Protein AF-A0A4Q2UJK6-F1 (afdb_monomer_lite)

Structure (mmCIF, N/CA/C/O backbone):
data_AF-A0A4Q2UJK6-F1
#
_entry.id   AF-A0A4Q2UJK6-F1
#
loop_
_atom_site.group_PDB
_atom_site.id
_atom_site.type_symbol
_atom_site.label_atom_id
_atom_site.label_alt_id
_atom_site.label_comp_id
_atom_site.label_asym_id
_atom_site.label_entity_id
_atom_site.label_seq_id
_atom_site.pdbx_PDB_ins_code
_atom_site.Cartn_x
_atom_site.Cartn_y
_atom_site.Cartn_z
_atom_site.occupancy
_atom_site.B_iso_or_equiv
_atom_site.auth_seq_id
_atom_site.auth_comp_id
_atom_site.auth_asym_id
_atom_site.auth_atom_id
_atom_site.pdbx_PDB_model_num
ATOM 1 N N . MET A 1 1 ? 8.134 -27.671 -42.138 1.00 39.91 1 MET A N 1
ATOM 2 C CA . MET A 1 1 ? 9.527 -27.178 -42.159 1.00 39.91 1 MET A CA 1
ATOM 3 C C . MET A 1 1 ? 9.557 -25.895 -41.344 1.00 39.91 1 MET A C 1
ATOM 5 O O . MET A 1 1 ? 9.041 -24.894 -41.815 1.00 39.91 1 MET A O 1
ATOM 9 N N . ASN A 1 2 ? 10.041 -25.948 -40.100 1.00 43.16 2 ASN A N 1
ATOM 10 C CA . ASN A 1 2 ? 10.146 -24.764 -39.244 1.00 43.16 2 ASN A CA 1
ATOM 11 C C . ASN A 1 2 ? 11.511 -24.122 -39.482 1.00 43.16 2 ASN A C 1
ATOM 13 O O . ASN A 1 2 ? 12.524 -24.601 -38.974 1.00 43.16 2 ASN A O 1
ATOM 17 N N . SER A 1 3 ? 11.536 -23.070 -40.293 1.00 48.84 3 SER A N 1
ATOM 18 C CA . SER A 1 3 ? 12.722 -22.243 -40.486 1.00 48.84 3 SER A CA 1
ATOM 19 C C . SER A 1 3 ? 12.940 -21.405 -39.228 1.00 48.84 3 SER A C 1
ATOM 21 O O . SER A 1 3 ? 12.362 -20.332 -39.088 1.00 48.84 3 SER A O 1
ATOM 23 N N . ASN A 1 4 ? 13.766 -21.892 -38.300 1.00 52.59 4 ASN A N 1
ATOM 24 C CA . ASN A 1 4 ? 14.366 -21.041 -37.274 1.00 52.59 4 ASN A CA 1
ATOM 25 C C . ASN A 1 4 ? 15.379 -20.121 -37.966 1.00 52.59 4 ASN A C 1
ATOM 27 O O . ASN A 1 4 ? 16.563 -20.438 -38.070 1.00 52.59 4 ASN A O 1
ATOM 31 N N . SER A 1 5 ? 14.900 -18.999 -38.501 1.00 61.19 5 SER A N 1
ATOM 32 C CA . SER A 1 5 ? 15.751 -17.934 -39.019 1.00 61.19 5 SER A CA 1
ATOM 33 C C . SER A 1 5 ? 16.484 -17.278 -37.849 1.00 61.19 5 SER A C 1
ATOM 35 O O . SER A 1 5 ? 15.884 -16.536 -37.071 1.00 61.19 5 SER A O 1
ATOM 37 N N . LEU A 1 6 ? 17.777 -17.573 -37.713 1.00 63.53 6 LEU A N 1
ATOM 38 C CA . LEU A 1 6 ? 18.690 -16.835 -36.842 1.00 63.53 6 LEU A CA 1
ATOM 39 C C . LEU A 1 6 ? 18.753 -15.384 -37.335 1.00 63.53 6 LEU A C 1
ATOM 41 O O . LEU A 1 6 ? 19.269 -15.112 -38.417 1.00 63.53 6 LEU A O 1
ATOM 45 N N . ILE A 1 7 ? 18.193 -14.458 -36.556 1.00 73.25 7 ILE A N 1
ATOM 46 C CA . ILE A 1 7 ? 18.277 -13.024 -36.838 1.00 73.25 7 ILE A CA 1
ATOM 47 C C . ILE A 1 7 ? 19.671 -12.564 -36.408 1.00 73.25 7 ILE A C 1
ATOM 49 O O . ILE A 1 7 ? 19.967 -12.495 -35.216 1.00 73.25 7 ILE A O 1
ATOM 53 N N . VAL A 1 8 ? 20.537 -12.276 -37.380 1.00 78.56 8 VAL A N 1
ATOM 54 C CA . VAL A 1 8 ? 21.835 -11.642 -37.128 1.00 78.56 8 VAL A CA 1
ATOM 55 C C . VAL A 1 8 ? 21.602 -10.139 -37.032 1.00 78.56 8 VAL A C 1
ATOM 57 O O . VAL A 1 8 ? 21.258 -9.496 -38.022 1.00 78.56 8 VAL A O 1
ATOM 60 N N . LEU A 1 9 ? 21.744 -9.593 -35.826 1.00 76.94 9 LEU A N 1
ATOM 61 C CA . LEU A 1 9 ? 21.617 -8.159 -35.574 1.00 76.94 9 LEU A CA 1
ATOM 62 C C . LEU A 1 9 ? 22.906 -7.444 -35.983 1.00 76.94 9 LEU A C 1
ATOM 64 O O . LEU A 1 9 ? 24.003 -7.948 -35.733 1.00 76.94 9 LEU A O 1
ATOM 68 N N . SER A 1 10 ? 22.788 -6.246 -36.560 1.00 86.06 10 SER A N 1
ATOM 69 C CA . SER A 1 10 ? 23.947 -5.355 -36.641 1.00 86.06 10 SER A CA 1
ATOM 70 C C . SER A 1 10 ? 24.378 -4.930 -35.228 1.00 86.06 10 SER A C 1
ATOM 72 O O . SER A 1 10 ? 23.540 -4.912 -34.319 1.00 86.06 10 SER A O 1
ATOM 74 N N . PRO A 1 11 ? 25.647 -4.539 -35.013 1.00 84.06 11 PRO A N 1
ATOM 75 C CA . PRO A 1 11 ? 26.103 -4.052 -33.711 1.00 84.06 11 PRO A CA 1
ATOM 76 C C . PRO A 1 11 ? 25.204 -2.947 -33.131 1.00 84.06 11 PRO A C 1
ATOM 78 O O . PRO A 1 11 ? 24.822 -3.018 -31.969 1.00 84.06 11 PRO A O 1
ATOM 81 N N . GLN A 1 12 ? 24.752 -1.998 -33.962 1.00 87.44 12 GLN A N 1
ATOM 82 C CA . GLN A 1 12 ? 23.855 -0.920 -33.522 1.00 87.44 12 GLN A CA 1
ATOM 83 C C . GLN A 1 12 ? 22.456 -1.426 -33.140 1.00 87.44 12 GLN A C 1
ATOM 85 O O . GLN A 1 12 ? 21.843 -0.917 -32.204 1.00 87.44 12 GLN A O 1
ATOM 90 N N . GLN A 1 13 ? 21.930 -2.429 -33.851 1.00 84.75 13 GLN A N 1
ATOM 91 C CA . GLN A 1 13 ? 20.638 -3.038 -33.520 1.00 84.75 13 GLN A CA 1
ATOM 92 C C . GLN A 1 13 ? 20.717 -3.838 -32.218 1.00 84.75 13 GLN A C 1
ATOM 94 O O . GLN A 1 13 ? 19.79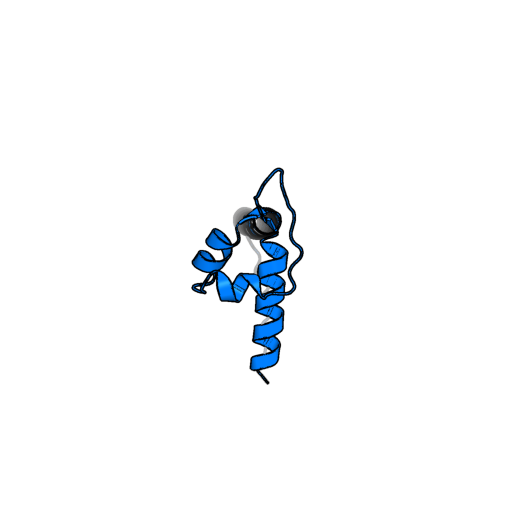9 -3.769 -31.403 1.00 84.75 13 GLN A O 1
ATOM 99 N N . ALA A 1 14 ? 21.820 -4.560 -32.004 1.00 81.88 14 ALA A N 1
ATOM 100 C CA . ALA A 1 14 ? 22.072 -5.270 -30.759 1.00 81.88 14 ALA A CA 1
ATOM 101 C C . ALA A 1 14 ? 22.166 -4.295 -29.575 1.00 81.88 14 ALA A C 1
ATOM 103 O O . ALA A 1 14 ? 21.499 -4.504 -28.565 1.00 81.88 14 ALA A O 1
ATOM 104 N N . GLU A 1 15 ? 22.908 -3.194 -29.717 1.00 85.31 15 GLU A N 1
ATOM 105 C CA . GLU A 1 15 ? 23.007 -2.147 -28.692 1.00 85.31 15 GLU A CA 1
ATOM 106 C C . GLU A 1 15 ? 21.651 -1.498 -28.385 1.00 85.31 15 GLU A C 1
ATOM 108 O O . GLU A 1 15 ? 21.288 -1.366 -27.217 1.00 85.31 15 GLU A O 1
ATOM 113 N N . ALA A 1 16 ? 20.857 -1.161 -29.405 1.00 85.56 16 ALA A N 1
ATOM 114 C CA . ALA A 1 16 ? 19.530 -0.578 -29.213 1.00 85.56 16 ALA A CA 1
ATOM 115 C C . ALA A 1 16 ? 18.557 -1.544 -28.512 1.00 85.56 16 ALA A C 1
ATOM 117 O O . ALA A 1 16 ? 17.814 -1.142 -27.614 1.00 85.56 16 ALA A O 1
ATOM 118 N N . MET A 1 17 ? 18.574 -2.830 -28.880 1.00 82.44 17 MET A N 1
ATOM 119 C CA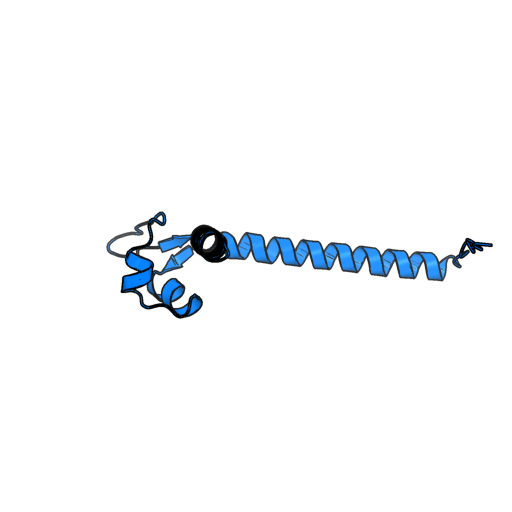 . MET A 1 17 ? 17.753 -3.857 -28.229 1.00 82.44 17 MET A CA 1
ATOM 120 C C . MET A 1 17 ? 18.173 -4.101 -26.777 1.00 82.44 17 MET A C 1
ATOM 122 O O . MET A 1 17 ? 17.313 -4.289 -25.912 1.00 82.44 17 MET A O 1
ATOM 126 N N . LEU A 1 18 ? 19.479 -4.085 -26.498 1.00 84.44 18 LEU A N 1
ATOM 127 C CA . LEU A 1 18 ? 20.006 -4.193 -25.140 1.00 84.44 18 LEU A CA 1
ATOM 128 C C . LEU A 1 18 ? 19.622 -2.967 -24.307 1.00 84.44 18 LEU A C 1
ATOM 130 O O . LEU A 1 18 ? 19.112 -3.140 -23.204 1.00 84.44 18 LEU A O 1
ATOM 134 N N . GLY A 1 19 ? 19.763 -1.755 -24.852 1.00 84.81 19 GLY A N 1
ATOM 135 C CA . GLY A 1 19 ? 19.342 -0.512 -24.199 1.00 84.81 19 GLY A CA 1
ATOM 136 C C . GLY A 1 19 ? 17.858 -0.522 -23.827 1.00 84.81 19 GLY A C 1
ATOM 137 O O . GLY A 1 19 ? 17.511 -0.352 -22.662 1.00 84.81 19 GLY A O 1
ATOM 138 N N . ALA A 1 20 ? 16.983 -0.859 -24.780 1.00 85.44 20 ALA A N 1
ATOM 139 C CA . ALA A 1 20 ? 15.543 -0.954 -24.532 1.00 85.44 20 ALA A CA 1
ATOM 140 C C . ALA A 1 20 ? 15.183 -2.030 -23.488 1.00 85.44 20 ALA A C 1
ATOM 142 O O . ALA A 1 20 ? 14.254 -1.859 -22.695 1.00 85.44 20 ALA A O 1
ATOM 143 N N . SER A 1 21 ? 15.922 -3.144 -23.470 1.00 87.19 21 SER A N 1
ATOM 144 C CA . SER A 1 21 ? 15.737 -4.205 -22.474 1.00 87.19 21 SER A CA 1
ATOM 145 C C . SER A 1 21 ? 16.159 -3.748 -21.076 1.00 87.19 21 SER A C 1
ATOM 147 O O . SER A 1 21 ? 15.458 -4.029 -20.105 1.00 87.19 21 SER A O 1
ATOM 149 N N . VAL A 1 22 ? 17.269 -3.012 -20.967 1.00 88.94 22 VAL A N 1
ATOM 150 C CA . VAL A 1 22 ? 17.752 -2.433 -19.706 1.00 88.94 22 VAL A CA 1
ATOM 151 C C . VAL A 1 22 ? 16.767 -1.393 -19.173 1.00 88.94 22 VAL A C 1
ATOM 153 O O . VAL A 1 22 ? 16.371 -1.491 -18.013 1.00 88.94 22 VAL A O 1
ATOM 156 N N . ASP A 1 23 ? 16.297 -0.468 -20.011 1.00 89.31 23 ASP A N 1
ATOM 157 C CA . ASP A 1 23 ? 15.320 0.554 -19.613 1.00 89.31 23 ASP A CA 1
ATOM 158 C C . ASP A 1 23 ? 14.023 -0.070 -19.101 1.00 89.31 23 ASP A C 1
ATOM 160 O O . ASP A 1 23 ? 13.470 0.356 -18.084 1.00 89.31 23 ASP A O 1
ATOM 164 N N . ARG A 1 24 ? 13.561 -1.138 -19.758 1.00 90.38 24 ARG A N 1
ATOM 165 C CA . ARG A 1 24 ? 12.400 -1.900 -19.301 1.00 90.38 24 ARG A CA 1
ATOM 166 C C . ARG A 1 24 ? 12.632 -2.516 -17.923 1.00 90.38 24 ARG A C 1
ATOM 168 O O . ARG A 1 24 ? 11.770 -2.385 -17.058 1.00 90.38 24 ARG A O 1
ATOM 175 N N . ILE A 1 25 ? 13.775 -3.167 -17.702 1.00 90.00 25 ILE A N 1
ATOM 176 C CA . ILE A 1 25 ? 14.109 -3.771 -16.402 1.00 90.00 25 ILE A CA 1
ATOM 177 C C . ILE A 1 25 ? 14.174 -2.694 -15.312 1.00 90.00 25 ILE A C 1
ATOM 179 O O . ILE A 1 25 ? 13.630 -2.892 -14.226 1.00 90.00 25 ILE A O 1
ATOM 183 N N . ILE A 1 26 ? 14.787 -1.544 -15.603 1.00 89.31 26 ILE A N 1
ATOM 184 C CA . ILE A 1 26 ? 14.864 -0.408 -14.677 1.00 89.31 26 ILE A CA 1
ATOM 185 C C . ILE A 1 26 ? 13.461 0.105 -14.341 1.00 89.31 26 ILE A C 1
ATOM 187 O O . ILE A 1 26 ? 13.145 0.297 -13.168 1.00 89.31 26 ILE A O 1
ATOM 191 N N . ALA A 1 27 ? 12.600 0.287 -15.342 1.00 88.81 27 ALA A N 1
ATOM 192 C CA . ALA A 1 27 ? 11.228 0.738 -15.137 1.00 88.81 27 ALA A CA 1
ATOM 193 C C . ALA A 1 27 ? 10.417 -0.256 -14.288 1.00 88.81 27 ALA A C 1
ATOM 195 O O . ALA A 1 27 ? 9.764 0.144 -13.323 1.00 88.81 27 ALA A O 1
ATOM 196 N N . GLU A 1 28 ? 10.503 -1.554 -14.591 1.00 89.50 28 GLU A N 1
ATOM 197 C CA . GLU A 1 28 ? 9.845 -2.611 -13.816 1.00 89.50 28 GLU A CA 1
ATOM 198 C C . GLU A 1 28 ? 10.349 -2.650 -12.364 1.00 89.50 28 GLU A C 1
ATOM 200 O O . GLU A 1 28 ? 9.562 -2.831 -11.432 1.00 89.50 28 GLU A O 1
ATOM 205 N N . TYR A 1 29 ? 11.652 -2.460 -12.149 1.00 89.38 29 TYR A N 1
ATOM 206 C CA . TYR A 1 29 ? 12.237 -2.443 -10.811 1.00 89.38 29 TYR A CA 1
ATOM 207 C C . TYR A 1 29 ? 11.827 -1.199 -10.015 1.00 89.38 29 TYR A C 1
ATOM 209 O O . TYR A 1 29 ? 11.413 -1.314 -8.861 1.00 89.38 29 TYR A O 1
ATOM 217 N N . ASN A 1 30 ? 11.856 -0.021 -10.641 1.00 88.19 30 ASN A N 1
ATOM 218 C CA . ASN A 1 30 ? 11.407 1.227 -10.026 1.00 88.19 30 ASN A CA 1
ATOM 219 C C . ASN A 1 30 ? 9.931 1.157 -9.628 1.00 88.19 30 ASN A C 1
ATOM 221 O O . ASN A 1 30 ? 9.578 1.563 -8.522 1.00 88.19 30 ASN A O 1
ATOM 225 N N . GLN A 1 31 ? 9.076 0.579 -10.474 1.00 84.25 31 GLN A N 1
ATOM 226 C CA . GLN A 1 31 ? 7.665 0.384 -10.152 1.00 84.25 31 GLN A CA 1
ATOM 227 C C . GLN A 1 31 ? 7.483 -0.507 -8.913 1.00 84.25 31 GLN A C 1
ATOM 229 O O . GLN A 1 31 ? 6.738 -0.151 -7.999 1.00 84.25 31 GLN A O 1
ATOM 234 N N . LYS A 1 32 ? 8.220 -1.623 -8.826 1.00 80.88 32 LYS A N 1
ATOM 235 C CA . LYS A 1 32 ? 8.198 -2.505 -7.644 1.00 80.88 32 LYS A CA 1
ATOM 236 C C . LYS A 1 32 ? 8.680 -1.795 -6.380 1.00 80.88 32 LYS A C 1
ATOM 238 O O . LYS A 1 32 ? 8.114 -2.010 -5.311 1.00 80.88 32 LYS A O 1
ATOM 243 N N . LEU A 1 33 ? 9.703 -0.947 -6.489 1.00 81.25 33 LEU A N 1
ATOM 244 C CA . LEU A 1 33 ? 10.191 -0.147 -5.364 1.00 81.25 33 LEU A CA 1
ATOM 245 C C . LEU A 1 33 ? 9.150 0.869 -4.894 1.00 81.25 33 LEU A C 1
ATOM 247 O O . LEU A 1 33 ? 8.920 0.980 -3.693 1.00 81.25 33 LEU A O 1
ATOM 251 N N . ILE A 1 34 ? 8.495 1.571 -5.820 1.00 78.88 34 ILE A N 1
ATOM 252 C CA . ILE A 1 34 ? 7.425 2.526 -5.504 1.00 78.88 34 ILE A CA 1
ATOM 253 C C . ILE A 1 34 ? 6.267 1.812 -4.798 1.00 78.88 34 ILE A C 1
ATOM 255 O O . ILE A 1 34 ? 5.758 2.302 -3.789 1.00 78.88 34 ILE A O 1
ATOM 259 N N . GLU A 1 35 ? 5.872 0.631 -5.276 1.00 79.44 35 GLU A N 1
ATOM 260 C CA . GLU A 1 35 ? 4.841 -0.188 -4.634 1.00 79.44 35 GLU A CA 1
ATOM 261 C C . GLU A 1 35 ? 5.261 -0.645 -3.233 1.00 79.44 35 GLU A C 1
ATOM 263 O O . GLU A 1 35 ? 4.486 -0.502 -2.284 1.00 79.44 35 GLU A O 1
ATOM 268 N N . ALA A 1 36 ? 6.491 -1.135 -3.068 1.00 79.06 36 ALA A N 1
ATOM 269 C CA . ALA A 1 36 ? 7.020 -1.540 -1.768 1.00 79.06 36 ALA A CA 1
ATOM 270 C C . ALA A 1 36 ? 7.067 -0.361 -0.782 1.00 79.06 36 ALA A C 1
ATOM 272 O O . ALA A 1 36 ? 6.567 -0.475 0.335 1.00 79.06 36 ALA A O 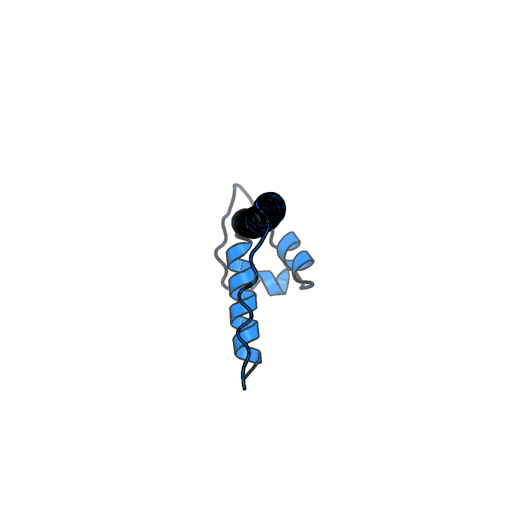1
ATOM 273 N N . GLN A 1 37 ? 7.573 0.799 -1.206 1.00 78.94 37 GLN A N 1
ATOM 274 C CA . GLN A 1 37 ? 7.599 2.009 -0.383 1.00 78.94 37 GLN A CA 1
ATOM 275 C C . GLN A 1 37 ? 6.192 2.500 -0.034 1.00 78.94 37 GLN A C 1
ATOM 277 O O . GLN A 1 37 ? 5.936 2.904 1.099 1.00 78.94 37 GLN A O 1
ATOM 282 N N . SER A 1 38 ? 5.254 2.429 -0.980 1.00 82.19 38 SER A N 1
ATOM 283 C CA . SER A 1 38 ? 3.857 2.779 -0.730 1.00 82.19 38 SER A CA 1
ATOM 284 C C . SER A 1 38 ? 3.240 1.887 0.350 1.00 82.19 38 SER A C 1
ATOM 286 O O . SER A 1 38 ? 2.507 2.383 1.205 1.00 82.19 38 SER A O 1
ATOM 288 N N . ARG A 1 39 ? 3.562 0.587 0.356 1.00 85.94 39 ARG A N 1
ATOM 289 C CA . ARG A 1 39 ? 3.067 -0.387 1.345 1.00 85.94 39 ARG A CA 1
ATOM 290 C C . ARG A 1 39 ? 3.603 -0.142 2.758 1.00 85.94 39 ARG A C 1
ATOM 292 O O . ARG A 1 39 ? 2.897 -0.444 3.718 1.00 85.94 39 ARG A O 1
ATOM 299 N N . GLU A 1 40 ? 4.787 0.446 2.897 1.00 85.25 40 GLU A N 1
ATOM 300 C CA . GLU A 1 40 ? 5.366 0.822 4.197 1.00 85.25 40 GLU A CA 1
ATOM 301 C C . GLU A 1 40 ? 4.744 2.091 4.805 1.00 85.25 40 GLU A C 1
ATOM 303 O O . GLU A 1 40 ? 4.997 2.424 5.963 1.00 85.25 40 GLU A O 1
ATOM 308 N N . ARG A 1 41 ? 3.900 2.808 4.054 1.00 87.19 41 ARG A N 1
ATOM 309 C CA . ARG A 1 41 ? 3.262 4.037 4.525 1.00 87.19 41 ARG A CA 1
ATOM 310 C C . ARG A 1 41 ? 2.253 3.767 5.645 1.00 87.19 41 ARG A C 1
ATOM 312 O O . ARG A 1 41 ? 1.362 2.927 5.521 1.00 87.19 41 ARG A O 1
ATOM 319 N N . TRP A 1 42 ? 2.320 4.596 6.682 1.00 88.94 42 TRP A N 1
ATOM 320 C CA . TRP A 1 42 ? 1.304 4.695 7.727 1.00 88.94 42 TRP A CA 1
ATOM 321 C C . TRP A 1 42 ? 0.147 5.596 7.293 1.00 88.94 42 TRP A C 1
ATOM 323 O O . TRP A 1 42 ? 0.364 6.718 6.829 1.00 88.94 42 TRP A O 1
ATOM 333 N N . ILE A 1 43 ? -1.084 5.123 7.465 1.00 88.12 43 ILE A N 1
ATOM 334 C CA . ILE A 1 43 ? -2.310 5.864 7.142 1.00 88.12 43 ILE A CA 1
ATOM 335 C C . ILE A 1 43 ? -3.299 5.828 8.309 1.00 88.12 43 ILE A C 1
ATOM 337 O O . ILE A 1 43 ? -3.235 4.948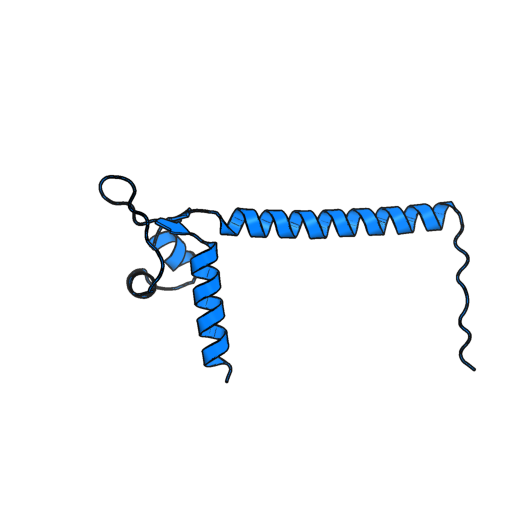 9.166 1.00 88.12 43 ILE A O 1
ATOM 341 N N . THR A 1 44 ? -4.221 6.787 8.356 1.00 88.94 44 THR A N 1
ATOM 342 C CA . THR A 1 44 ? -5.300 6.814 9.356 1.00 88.94 44 THR A CA 1
ATOM 343 C C . THR A 1 44 ? -6.465 5.908 8.948 1.00 88.94 44 THR A C 1
ATOM 345 O O . THR A 1 44 ? -6.604 5.541 7.780 1.00 88.94 44 THR A O 1
ATOM 348 N N . LEU A 1 45 ? -7.343 5.580 9.903 1.00 87.38 45 LEU A N 1
ATOM 349 C CA . LEU A 1 45 ? -8.595 4.860 9.623 1.00 87.38 45 LEU A CA 1
ATOM 350 C C . LEU A 1 45 ? -9.486 5.586 8.603 1.00 87.38 45 LEU A C 1
ATOM 352 O O . LEU A 1 45 ? -10.056 4.935 7.733 1.00 87.38 45 LEU A O 1
ATOM 356 N N . ASP A 1 46 ? -9.575 6.915 8.687 1.00 88.94 46 ASP A N 1
ATOM 357 C CA . ASP A 1 46 ? -10.330 7.732 7.731 1.00 88.94 46 ASP A CA 1
ATOM 358 C C . ASP A 1 46 ? -9.721 7.674 6.320 1.00 88.94 46 ASP A C 1
ATOM 360 O O . ASP A 1 46 ? -10.432 7.463 5.336 1.00 88.94 46 ASP A O 1
ATOM 364 N N . GLU A 1 47 ? -8.393 7.799 6.204 1.00 90.19 47 GLU A N 1
ATOM 365 C CA . GLU A 1 47 ? -7.724 7.683 4.906 1.00 90.19 47 GLU A CA 1
ATOM 366 C C . GLU A 1 47 ? -7.927 6.284 4.306 1.00 90.19 47 GLU A C 1
ATOM 368 O O . GLU A 1 47 ? -8.225 6.157 3.116 1.00 90.19 47 GLU A O 1
ATOM 373 N N . LEU A 1 48 ? -7.815 5.237 5.128 1.00 88.94 48 LEU A N 1
ATOM 374 C CA . LEU A 1 48 ? -8.072 3.861 4.713 1.00 88.94 48 LEU A CA 1
ATOM 375 C C . LEU A 1 48 ? -9.515 3.685 4.212 1.00 88.94 48 LEU A C 1
ATOM 377 O O . LEU A 1 48 ? -9.723 3.108 3.145 1.00 88.94 48 LEU A O 1
ATOM 381 N N . ALA A 1 49 ? -10.498 4.207 4.950 1.00 88.94 49 ALA A N 1
ATOM 382 C CA . ALA A 1 49 ? -11.911 4.164 4.580 1.00 88.94 49 ALA A CA 1
ATOM 383 C C . ALA A 1 49 ? -12.143 4.801 3.201 1.00 88.94 49 ALA A C 1
ATOM 385 O O . ALA A 1 49 ? -12.705 4.164 2.307 1.00 88.94 49 ALA A O 1
ATOM 386 N N . ARG A 1 50 ? -11.616 6.016 2.992 1.00 90.88 50 ARG A N 1
ATOM 387 C CA . ARG A 1 50 ? -11.726 6.742 1.719 1.00 90.88 50 ARG A CA 1
ATOM 388 C C . ARG A 1 50 ? -11.076 5.993 0.558 1.00 90.88 50 ARG A C 1
ATOM 390 O O . ARG A 1 50 ? -11.707 5.842 -0.485 1.00 90.88 50 ARG A O 1
ATOM 397 N N . ARG A 1 51 ? -9.853 5.481 0.737 1.00 88.75 51 ARG A N 1
ATOM 398 C CA . ARG A 1 51 ? -9.129 4.735 -0.313 1.00 88.75 51 ARG A CA 1
ATOM 399 C C . ARG A 1 51 ? -9.827 3.441 -0.719 1.00 88.75 51 ARG A C 1
ATOM 401 O O . ARG A 1 51 ? -9.758 3.066 -1.882 1.00 88.75 51 ARG A O 1
ATOM 408 N N . MET A 1 52 ? -10.486 2.776 0.226 1.00 85.50 52 MET A N 1
ATOM 409 C CA . MET A 1 52 ? -11.218 1.532 -0.030 1.00 85.50 52 MET A CA 1
ATOM 410 C C . MET A 1 52 ? -12.678 1.764 -0.439 1.00 85.50 52 MET A C 1
ATOM 412 O O . MET A 1 52 ? -13.390 0.794 -0.682 1.00 85.50 52 MET A O 1
ATOM 416 N N . SER A 1 53 ? -13.142 3.019 -0.490 1.00 89.62 53 SER A N 1
ATOM 417 C CA . SER A 1 53 ? -14.561 3.360 -0.679 1.00 89.62 53 SER A CA 1
ATOM 418 C C . SER A 1 53 ? -15.482 2.662 0.339 1.00 89.62 53 SER A C 1
ATOM 420 O O . SER A 1 53 ? -16.570 2.194 0.009 1.00 89.62 53 SER A O 1
ATOM 422 N N . LEU A 1 54 ? -15.034 2.586 1.596 1.00 87.88 54 LEU A N 1
ATOM 423 C CA . LEU A 1 54 ? -15.753 2.004 2.732 1.00 87.88 54 LEU A CA 1
ATOM 424 C C . LEU A 1 54 ? -16.027 3.069 3.800 1.00 87.88 54 LEU A C 1
ATOM 426 O O . LEU A 1 54 ? -15.447 4.150 3.786 1.00 87.88 54 LEU A O 1
ATOM 430 N N . SER A 1 55 ? -16.892 2.755 4.766 1.00 89.88 55 SER A N 1
ATOM 431 C CA . SER A 1 55 ? -17.117 3.620 5.929 1.00 89.88 55 SER A CA 1
ATOM 432 C C . SER A 1 55 ? -16.089 3.354 7.037 1.00 89.88 55 SER A C 1
ATOM 434 O O . SER A 1 55 ? -15.689 2.206 7.253 1.00 89.88 55 SER A O 1
ATOM 436 N N . GLU A 1 56 ? -15.693 4.391 7.788 1.00 87.25 56 GLU A N 1
ATOM 437 C CA . GLU A 1 56 ? -14.757 4.253 8.920 1.00 87.25 56 GLU A CA 1
ATOM 438 C C . GLU A 1 56 ? -15.183 3.158 9.929 1.00 87.25 56 GLU A C 1
ATOM 440 O O . GLU A 1 56 ? -14.334 2.361 10.337 1.00 87.25 56 GLU A O 1
ATOM 445 N N . PRO A 1 57 ? -16.477 3.010 10.296 1.00 90.00 57 PRO A N 1
ATOM 446 C CA . PRO A 1 57 ? -16.920 1.936 11.185 1.00 90.00 57 PRO A CA 1
ATOM 447 C C . PRO A 1 57 ? -16.661 0.523 10.647 1.00 90.00 57 PRO A C 1
ATOM 449 O O . PRO A 1 57 ? -16.452 -0.394 11.441 1.00 90.00 57 PRO A O 1
ATOM 452 N N . VAL A 1 58 ? -16.673 0.327 9.324 1.00 87.06 58 VAL A N 1
ATOM 453 C CA . VAL A 1 58 ? -16.391 -0.975 8.700 1.00 87.06 58 VAL A CA 1
ATOM 454 C C . VAL A 1 58 ? -14.911 -1.312 8.834 1.00 87.06 58 VAL A C 1
ATOM 456 O O . VAL A 1 58 ? -14.575 -2.374 9.356 1.00 87.06 58 VAL A O 1
ATOM 459 N N . VAL A 1 59 ? -14.022 -0.401 8.431 1.00 87.06 59 VAL A N 1
ATOM 460 C CA . VAL A 1 59 ? -12.566 -0.612 8.535 1.00 87.06 59 VAL A CA 1
ATOM 461 C C . VAL A 1 59 ? -12.087 -0.652 9.986 1.00 87.06 59 VAL A C 1
ATOM 463 O O . VAL A 1 59 ? -11.193 -1.428 10.314 1.00 87.06 59 VAL A O 1
ATOM 466 N N . ARG A 1 60 ? -12.751 0.058 10.908 1.00 86.94 60 ARG A N 1
ATOM 467 C CA . ARG A 1 60 ? -12.503 -0.049 12.357 1.00 86.94 60 ARG A CA 1
ATOM 468 C C . ARG A 1 60 ? -12.807 -1.443 12.923 1.00 86.94 60 ARG A C 1
ATOM 470 O O . ARG A 1 60 ? -12.315 -1.779 13.997 1.00 86.94 60 ARG A O 1
ATOM 477 N N . ARG A 1 61 ? -13.596 -2.282 12.252 1.00 88.12 61 ARG A N 1
ATOM 478 C CA . ARG A 1 61 ? -13.845 -3.669 12.691 1.00 88.12 61 ARG A CA 1
ATOM 479 C C . ARG A 1 61 ? -12.825 -4.660 12.143 1.00 88.12 61 ARG A C 1
ATOM 481 O O . ARG A 1 61 ? -12.856 -5.824 12.527 1.00 88.12 61 ARG A O 1
ATOM 488 N N . TRP A 1 62 ? -11.940 -4.233 11.243 1.00 87.75 62 TRP A N 1
ATOM 489 C CA . TRP A 1 62 ? -10.948 -5.131 10.674 1.00 87.75 62 TRP A CA 1
ATOM 490 C C . TRP A 1 62 ? -9.887 -5.486 11.724 1.00 87.75 62 TRP A C 1
ATOM 492 O O . TRP A 1 62 ? -9.442 -4.597 12.465 1.00 87.75 62 TRP A O 1
ATOM 502 N N . PRO A 1 63 ? -9.469 -6.764 11.789 1.00 86.88 63 PRO A N 1
ATOM 503 C CA . PRO A 1 63 ? -8.450 -7.248 12.714 1.00 86.88 63 PRO A CA 1
ATOM 504 C C . PRO A 1 63 ? -7.042 -6.875 12.216 1.00 86.88 63 PRO A C 1
ATOM 506 O O . PRO A 1 63 ? -6.185 -7.735 12.043 1.00 86.88 63 PRO A O 1
ATOM 509 N N . LEU A 1 64 ? -6.827 -5.593 11.915 1.00 86.25 64 LEU A N 1
ATOM 510 C CA . LEU A 1 64 ? -5.545 -5.048 11.475 1.00 86.25 64 LEU A CA 1
ATOM 511 C C . LEU A 1 64 ? -4.754 -4.498 12.668 1.00 86.25 64 LEU A C 1
ATOM 513 O O . LEU A 1 64 ? -5.373 -3.921 13.571 1.00 86.25 64 LEU A O 1
ATOM 517 N N . PRO A 1 65 ? -3.413 -4.631 12.667 1.00 84.00 65 PRO A N 1
ATOM 518 C CA . PRO A 1 65 ? -2.565 -4.039 13.691 1.00 84.00 65 PRO A CA 1
ATOM 519 C C . PRO A 1 65 ? -2.707 -2.514 13.680 1.00 84.00 65 PRO A C 1
ATOM 521 O O . PRO A 1 65 ? -2.787 -1.871 12.630 1.00 84.00 65 PRO A O 1
ATOM 524 N N . ARG A 1 66 ? -2.786 -1.945 14.880 1.00 86.19 66 ARG A N 1
ATOM 525 C CA . ARG A 1 66 ? -3.052 -0.529 15.127 1.00 86.19 66 ARG A CA 1
ATOM 526 C C . ARG A 1 66 ? -1.946 0.031 15.988 1.00 86.19 66 ARG A C 1
ATOM 528 O O . ARG A 1 66 ? -1.628 -0.549 17.021 1.00 86.19 66 ARG A O 1
ATOM 535 N N . TYR A 1 67 ? -1.411 1.164 15.567 1.00 82.38 67 TYR A N 1
ATOM 536 C CA . TYR A 1 67 ? -0.352 1.852 16.281 1.00 82.38 67 TYR A CA 1
ATOM 537 C C . TYR A 1 67 ? -0.900 3.182 16.759 1.00 82.38 67 TYR A C 1
ATOM 539 O O . TYR A 1 67 ? -1.403 3.969 15.955 1.00 82.38 67 TYR A O 1
ATOM 547 N N . GLU A 1 68 ? -0.855 3.386 18.072 1.00 76.25 68 GLU A N 1
ATOM 548 C CA . GLU A 1 68 ? -1.259 4.633 18.702 1.00 76.25 68 GLU A CA 1
ATOM 549 C C . GLU A 1 68 ? -0.046 5.546 18.850 1.00 76.25 68 GLU A C 1
ATOM 551 O O . GLU A 1 68 ? 0.956 5.173 19.457 1.00 76.25 68 GLU A O 1
ATOM 556 N N . GLU A 1 69 ? -0.133 6.746 18.281 1.00 65.88 69 GLU A N 1
ATOM 557 C CA . GLU A 1 69 ? 0.885 7.782 18.449 1.00 65.88 69 GLU A CA 1
ATOM 558 C C . GLU A 1 69 ? 0.314 8.909 19.324 1.00 65.88 69 GLU A C 1
ATOM 560 O O . GLU A 1 69 ? -0.578 9.658 18.913 1.00 65.88 69 GLU A O 1
ATOM 565 N N . GLY A 1 70 ? 0.787 8.996 20.571 1.00 69.75 70 GLY A N 1
ATOM 566 C CA . GLY A 1 70 ? 0.340 9.998 21.540 1.00 69.75 70 GLY A CA 1
ATOM 567 C C . GLY A 1 70 ? -1.106 9.802 22.015 1.00 69.75 70 GLY A C 1
ATOM 568 O O . GLY A 1 70 ? -1.521 8.697 22.342 1.00 69.75 70 GLY A O 1
ATOM 569 N N . ALA A 1 71 ? -1.874 10.895 22.102 1.00 62.28 71 ALA A N 1
ATOM 570 C CA . ALA A 1 71 ? -3.161 10.917 22.806 1.00 62.28 71 ALA A CA 1
ATOM 571 C C . ALA A 1 71 ? -4.387 10.480 21.978 1.00 62.28 71 ALA A C 1
ATOM 573 O O . ALA A 1 71 ? -5.470 10.403 22.555 1.00 62.28 71 ALA A O 1
ATOM 574 N N . LYS A 1 72 ? -4.256 10.253 20.658 1.00 65.75 72 LYS A N 1
ATOM 575 C CA . LYS A 1 72 ? -5.289 9.697 19.747 1.00 65.75 72 LYS A CA 1
ATOM 576 C C . LYS A 1 72 ? -4.825 9.802 18.289 1.00 65.75 72 LYS A C 1
ATOM 578 O O . LYS A 1 72 ? -5.245 10.708 17.576 1.00 65.75 72 LYS A O 1
ATOM 583 N N . ILE A 1 73 ? -4.015 8.866 17.802 1.00 61.47 73 ILE A N 1
ATOM 584 C CA . ILE A 1 73 ? -3.929 8.602 16.355 1.00 61.47 73 ILE A CA 1
ATOM 585 C C . ILE A 1 73 ? -3.736 7.103 16.154 1.00 61.47 73 ILE A C 1
ATOM 587 O O . ILE A 1 73 ? -2.660 6.590 16.419 1.00 61.47 73 ILE A O 1
ATOM 591 N N . VAL A 1 74 ? -4.773 6.420 15.663 1.00 73.81 74 VAL A N 1
ATOM 592 C CA . VAL A 1 74 ? -4.728 5.003 15.277 1.00 73.81 74 VAL A CA 1
ATOM 593 C C . VAL A 1 74 ? -4.251 4.922 13.828 1.00 73.81 74 VAL A C 1
ATOM 595 O O . VAL A 1 74 ? -5.030 5.147 12.895 1.00 73.81 74 VAL A O 1
ATOM 598 N N . ARG A 1 75 ? -2.958 4.654 13.638 1.00 85.31 75 ARG A N 1
ATOM 599 C CA . ARG A 1 75 ? -2.343 4.439 12.324 1.00 85.31 75 ARG A CA 1
ATOM 600 C C . ARG A 1 75 ? -2.305 2.953 11.989 1.00 85.31 75 ARG A C 1
ATOM 602 O O . ARG A 1 75 ? -2.125 2.107 12.864 1.00 85.31 75 ARG A O 1
ATOM 609 N N . ILE A 1 76 ? -2.476 2.652 10.710 1.00 88.44 76 ILE A N 1
ATOM 610 C CA . ILE A 1 76 ? -2.398 1.306 10.141 1.00 88.44 76 ILE A CA 1
ATOM 611 C C . ILE A 1 76 ? -1.389 1.348 8.997 1.00 88.44 76 ILE A C 1
ATOM 613 O O . ILE A 1 76 ? -1.311 2.339 8.265 1.00 88.44 76 ILE A O 1
ATOM 617 N N . LYS A 1 77 ? -0.613 0.278 8.842 1.00 90.38 77 LYS A N 1
ATOM 618 C CA . LYS A 1 77 ? 0.292 0.116 7.709 1.00 90.38 77 LYS A CA 1
ATOM 619 C C . LYS A 1 77 ? -0.513 -0.189 6.443 1.00 90.38 77 LYS A C 1
ATOM 621 O O . LYS A 1 77 ? -1.348 -1.094 6.433 1.00 90.38 77 LYS A O 1
ATOM 626 N N . TRP A 1 78 ? -0.284 0.567 5.368 1.00 90.25 78 TRP A N 1
ATOM 627 C CA . TRP A 1 78 ? -1.053 0.426 4.126 1.00 90.25 78 TRP A CA 1
ATOM 628 C C . TRP A 1 78 ? -0.944 -0.979 3.521 1.00 90.25 78 TRP A C 1
ATOM 630 O O . TRP A 1 78 ? -1.949 -1.536 3.079 1.00 90.25 78 TRP A O 1
ATOM 640 N N . GLY A 1 79 ? 0.251 -1.576 3.557 1.00 88.38 79 GLY A N 1
ATOM 641 C CA . GLY A 1 79 ? 0.489 -2.945 3.102 1.00 88.38 79 GLY A CA 1
ATOM 642 C C . GLY A 1 79 ? -0.405 -3.976 3.795 1.00 88.38 79 GLY A C 1
ATOM 643 O O . GLY A 1 79 ? -1.039 -4.777 3.113 1.00 88.38 79 GLY A O 1
ATOM 644 N N . ASP A 1 80 ? -0.542 -3.896 5.120 1.00 88.38 80 ASP A N 1
ATOM 645 C CA . ASP A 1 80 ? -1.363 -4.835 5.898 1.00 88.38 80 ASP A CA 1
ATOM 646 C C . ASP A 1 80 ? -2.847 -4.726 5.517 1.00 88.38 80 ASP A C 1
ATOM 648 O O . ASP A 1 80 ? -3.559 -5.727 5.405 1.00 88.38 80 ASP A O 1
ATOM 652 N N . ALA A 1 81 ? -3.319 -3.501 5.263 1.00 87.44 81 ALA A N 1
ATOM 653 C CA . ALA A 1 81 ? -4.684 -3.266 4.810 1.00 87.44 81 ALA A CA 1
ATOM 654 C C . ALA A 1 81 ? -4.943 -3.839 3.407 1.00 87.44 81 ALA A C 1
ATOM 656 O O . ALA A 1 81 ? -5.991 -4.450 3.178 1.00 87.44 81 ALA A O 1
ATOM 657 N N . LEU A 1 82 ? -3.990 -3.682 2.483 1.00 87.94 82 LEU A N 1
ATOM 658 C CA . LEU A 1 82 ? -4.062 -4.281 1.148 1.00 87.94 82 LEU A CA 1
ATOM 659 C C . LEU A 1 82 ? -4.104 -5.811 1.216 1.00 87.94 82 LEU A C 1
ATOM 661 O O . LEU A 1 82 ? -4.925 -6.438 0.542 1.00 87.94 82 LEU A O 1
ATOM 665 N N . ASP A 1 83 ? -3.264 -6.412 2.055 1.00 88.12 83 ASP A N 1
ATOM 666 C CA . ASP A 1 83 ? -3.174 -7.865 2.187 1.00 88.12 83 ASP A CA 1
ATOM 667 C C . ASP A 1 83 ? -4.452 -8.455 2.792 1.00 88.12 83 ASP A C 1
ATOM 669 O O . ASP A 1 83 ? -4.954 -9.484 2.325 1.00 88.12 83 ASP A O 1
ATOM 673 N N . TYR A 1 84 ? -5.055 -7.766 3.765 1.00 87.19 84 TYR A N 1
ATOM 674 C CA . TYR A 1 84 ? -6.347 -8.161 4.314 1.00 87.19 84 TYR A CA 1
ATOM 675 C C . TYR A 1 84 ? -7.449 -8.152 3.247 1.00 87.19 84 TYR A C 1
ATOM 677 O O . TYR A 1 84 ? -8.180 -9.139 3.109 1.00 87.19 84 TYR A O 1
ATOM 685 N N . VAL A 1 85 ? -7.540 -7.095 2.436 1.00 85.25 85 VAL A N 1
ATOM 686 C CA . VAL A 1 85 ? -8.523 -7.017 1.342 1.00 85.25 85 VAL A CA 1
ATOM 687 C C . VAL A 1 85 ? -8.290 -8.114 0.304 1.00 85.25 85 VAL A C 1
ATOM 689 O O . VAL A 1 85 ? -9.243 -8.777 -0.119 1.00 85.25 85 VAL A O 1
ATOM 692 N N . ALA A 1 86 ? -7.034 -8.367 -0.071 1.00 85.19 86 ALA A N 1
ATOM 693 C CA . ALA A 1 86 ? -6.677 -9.441 -0.991 1.00 85.19 86 ALA A CA 1
ATOM 694 C C . ALA A 1 86 ? -7.081 -10.822 -0.443 1.00 85.19 86 ALA A C 1
ATOM 696 O O . ALA A 1 86 ? -7.633 -11.642 -1.182 1.00 85.19 86 ALA A O 1
ATOM 697 N N . SER A 1 87 ? -6.876 -11.066 0.856 1.00 84.00 87 SER A N 1
ATOM 698 C CA . SER A 1 87 ? -7.271 -12.317 1.512 1.00 84.00 87 SER A CA 1
ATOM 699 C C . SER A 1 87 ? -8.791 -12.531 1.482 1.00 84.00 87 SER A C 1
ATOM 701 O O . SER A 1 87 ? -9.252 -13.615 1.127 1.00 84.00 87 SER A O 1
ATOM 703 N N . LYS A 1 88 ? -9.588 -11.486 1.748 1.00 78.31 88 LYS A N 1
ATOM 704 C CA . LYS A 1 88 ? -11.060 -11.549 1.726 1.00 78.31 88 LYS A CA 1
ATOM 705 C C . LYS A 1 88 ? -11.621 -11.701 0.316 1.00 78.31 88 LYS A C 1
ATOM 707 O O . LYS A 1 88 ? -1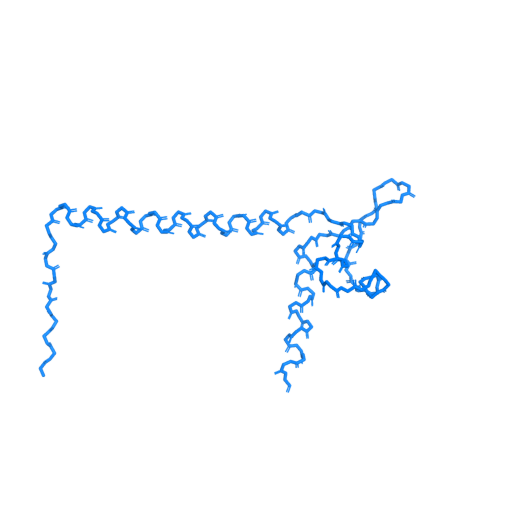2.553 -12.473 0.106 1.00 78.31 88 LYS A O 1
ATOM 712 N N . SER A 1 89 ? -11.007 -11.038 -0.660 1.00 71.88 89 SER A N 1
ATOM 713 C CA . SER A 1 89 ? -11.407 -11.125 -2.069 1.00 71.88 89 SER A CA 1
ATOM 714 C C . SER A 1 89 ? -11.171 -12.519 -2.656 1.00 71.88 89 SER A C 1
ATOM 716 O O . SER A 1 89 ? -11.942 -12.971 -3.497 1.00 71.88 89 SER A O 1
ATOM 718 N N . ARG A 1 90 ? -10.122 -13.225 -2.207 1.00 68.38 90 ARG A N 1
ATOM 719 C CA . ARG A 1 90 ? -9.852 -14.618 -2.606 1.00 68.38 90 ARG A CA 1
ATOM 720 C C . ARG A 1 90 ? -10.853 -15.607 -2.011 1.00 68.38 90 ARG A C 1
ATOM 722 O O . ARG A 1 90 ? -11.161 -16.599 -2.660 1.00 68.38 90 ARG A O 1
ATOM 729 N N . ILE A 1 91 ? -11.359 -15.337 -0.808 1.00 63.59 91 ILE A N 1
ATOM 730 C CA . ILE A 1 91 ? -12.350 -16.193 -0.140 1.00 63.59 91 ILE A CA 1
ATOM 731 C C . ILE A 1 91 ? -13.718 -16.085 -0.828 1.00 63.59 91 ILE A C 1
ATOM 733 O O . ILE A 1 91 ? -14.358 -17.105 -1.037 1.00 63.59 91 ILE A O 1
ATOM 737 N N . ASN A 1 92 ? -14.125 -14.887 -1.261 1.00 57.22 92 ASN A N 1
ATOM 738 C CA . ASN A 1 92 ? -15.411 -14.667 -1.944 1.00 57.22 92 ASN A CA 1
ATOM 739 C C . ASN A 1 92 ? -15.421 -15.041 -3.443 1.00 57.22 92 ASN A C 1
ATOM 741 O O . ASN A 1 92 ? -16.432 -14.841 -4.108 1.00 57.22 92 ASN A O 1
ATOM 745 N N . LYS A 1 93 ? -14.298 -15.518 -3.999 1.00 54.09 93 LYS A N 1
ATOM 746 C CA . LYS A 1 93 ? -14.177 -15.945 -5.408 1.00 54.09 93 LYS A CA 1
ATOM 747 C C . LYS A 1 93 ? -14.303 -17.464 -5.613 1.00 54.09 93 LYS A C 1
ATOM 749 O O . LYS A 1 93 ? -14.111 -17.922 -6.737 1.00 54.09 93 LYS A O 1
ATOM 754 N N . LYS A 1 94 ? -14.57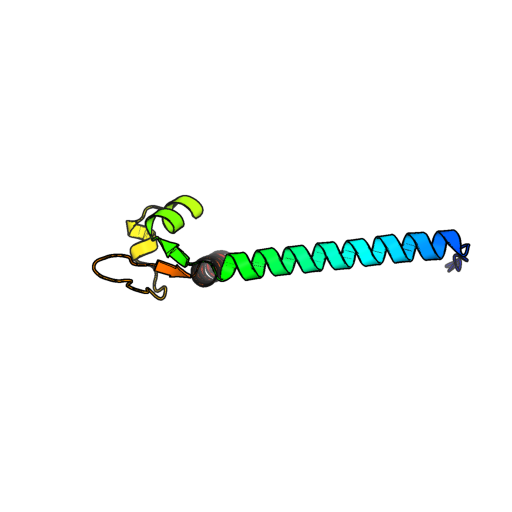3 -18.229 -4.553 1.00 46.88 94 LYS A N 1
ATOM 755 C CA . LYS A 1 94 ? -14.954 -19.647 -4.623 1.00 46.88 94 LYS A CA 1
ATOM 756 C C . LYS A 1 94 ? -16.458 -19.778 -4.451 1.00 46.88 94 LYS A C 1
ATOM 758 O O . LYS A 1 94 ? -17.001 -20.720 -5.058 1.00 46.88 94 LYS A O 1
#

Radius of gyration: 22.85 Å; chains: 1; bounding box: 43×38×65 Å

Secondary structure (DSSP, 8-state):
----------HHHHHHHHHHHHHHHHHHHHHHHHHHHHHT-EEEHHHHHHHTT--HHHHTTS----EE-TTS-EEEEHHHHHHHHHHHHHHTT-

pLDDT: mean 80.84, std 11.74, range [39.91, 90.88]

Sequence (94 aa):
MNSNSLIVLSPQQAEAMLGASVDRIIAEYNQKLIEAQSRERWITLDELARRMSLSEPVVRRWPLPRYEEGAKIVRIKWGDALDYVASKSRINKK

Foldseek 3Di:
DDPPPDDDDDPVRVVVVVVVVVVVVVVVVVVVVVVVVLQQDKDFLVVLCVVVVHDSVVSVPDPFDFDDDPPDTTIGRNNRSVVSVVVVVVVVVD

Organism: NCBI:txid2502893